Protein AF-T1T109-F1 (afdb_monomer_lite)

Foldseek 3Di:
DVVPPPPVVVVVVVVCCVPPVVVVVCVVVVLCVVQVDQQLVSCCVVPVVCSVVSVVVVVVVVVVLLVVLLVQLVVVVLVVQVVDPDRQLQDQPDPQHDPLEDHPVNCVVVVNPDNDPPHDYSNRSCCCRVVCNDDPDPVPNDDDDPSSVVSSVVSVVVVCVVPVVHPVVD

Secondary structure (DSSP, 8-state):
-GGGTGGGGHHHHHHHIIIIIHHHHHHHHHHHHHH-S-HHHHHHHH-GGGHHHHHHHHHHHHHHHHHHHHHHHHHHHHHHHTTSSS-TTT-S-STT--TTEE-HHHHHHTTTPPPPTT-EEHHHHIIIIIII---SBTTB-----HHHHHHHHHHHHHHHHHHHTGGGG-

Organism: NCBI:txid331098

Radius of gyration: 23.4 Å; chains: 1; bounding box: 59×34×52 Å

Sequence (170 aa):
CFTSGGGAFLIPYFIMLMLCGIPLLVLEFGLGQYVRAGPLEAFRKICPIFKGTGLATVMISFVLTTYYNVIIAWALFYLFASMQSELPWDSCGNWWNTPNCFSHDDYRSLNGTVKPNDTVSSTEEYFNRRVLQISDGIGNPGEMRWELFGLLIVSWVIVYLCLFKGLKTS

InterPro domains:
  IPR000175 Sodium:neurotransmitter symporter [PF00209] (1-170)
  IPR000175 Sodium:neurotransmitter symporter [PR00176] (8-27)
  IPR000175 Sodium:neurotransmitter symporter [PR00176] (52-78)
  IPR000175 Sodium:neurotransmitter symporter [PS00754] (78-98)
  IPR000175 Sodium:neurotransmitter symporter [PS50267] (1-170)
  IPR000175 Sodium:neurotransmitter symporter [PTHR11616] (1-170)
  IPR037272 Sodium:neurotransmitter symporter superfamily [SSF161070] (1-169)

Structure (mmCIF, N/CA/C/O backbone):
data_AF-T1T109-F1
#
_entry.id   AF-T1T109-F1
#
loop_
_atom_site.group_PDB
_atom_site.id
_atom_site.type_symbol
_atom_site.label_atom_id
_atom_site.label_alt_id
_atom_site.label_comp_id
_atom_site.label_asym_id
_atom_site.label_entity_id
_atom_site.label_seq_id
_atom_site.pdbx_PDB_ins_code
_atom_site.Cartn_x
_atom_site.Cartn_y
_atom_site.Cartn_z
_atom_site.occupancy
_atom_site.B_iso_or_equiv
_atom_site.auth_seq_id
_atom_site.auth_comp_id
_atom_site.auth_asym_id
_atom_site.auth_atom_id
_atom_site.pdbx_PDB_model_num
ATOM 1 N N . CYS A 1 1 ? 11.707 9.424 8.827 1.00 62.22 1 CYS A N 1
ATOM 2 C CA . CYS A 1 1 ? 12.993 9.088 9.482 1.00 62.22 1 CYS A CA 1
ATOM 3 C C . CYS A 1 1 ? 14.169 9.639 8.671 1.00 62.22 1 CYS A C 1
ATOM 5 O O . CYS A 1 1 ? 14.689 10.668 9.068 1.00 62.22 1 CYS A O 1
ATOM 7 N N . PHE A 1 2 ? 14.525 9.080 7.504 1.00 64.38 2 PHE A N 1
ATOM 8 C CA . PHE A 1 2 ? 15.687 9.540 6.711 1.00 64.38 2 PHE A CA 1
ATOM 9 C C . PHE A 1 2 ? 15.636 11.028 6.303 1.00 64.38 2 PHE A C 1
ATOM 11 O O . PHE A 1 2 ? 16.603 11.753 6.497 1.00 64.38 2 PHE A O 1
ATOM 18 N N . THR A 1 3 ? 14.481 11.520 5.855 1.00 76.69 3 THR A N 1
ATOM 19 C CA . THR A 1 3 ? 14.268 12.933 5.483 1.00 76.69 3 THR A CA 1
ATOM 20 C C . THR A 1 3 ? 14.103 13.891 6.667 1.00 76.69 3 THR A C 1
ATOM 22 O O . THR A 1 3 ? 14.192 15.099 6.490 1.00 76.69 3 THR A O 1
ATOM 25 N N . SER A 1 4 ? 13.877 13.380 7.881 1.00 78.19 4 SER A N 1
ATOM 26 C CA . SER A 1 4 ? 13.550 14.178 9.077 1.00 78.19 4 SER A CA 1
ATOM 27 C C . SER A 1 4 ? 14.687 14.191 10.107 1.00 78.19 4 SER A C 1
ATOM 29 O O . SER A 1 4 ? 14.432 14.285 11.304 1.00 78.19 4 SER A O 1
ATOM 31 N N . GLY A 1 5 ? 15.938 14.046 9.657 1.00 77.81 5 GLY A N 1
ATOM 32 C CA . GLY A 1 5 ? 17.118 14.012 10.533 1.00 77.81 5 GLY A CA 1
ATOM 33 C C . GLY A 1 5 ? 17.549 12.611 10.983 1.00 77.81 5 GLY A C 1
ATOM 34 O O . GLY A 1 5 ? 18.259 12.472 11.979 1.00 77.81 5 GLY A O 1
ATOM 35 N N . GLY A 1 6 ? 17.123 11.558 10.277 1.00 85.38 6 GLY A N 1
ATOM 36 C CA . GLY A 1 6 ? 17.537 10.179 10.539 1.00 85.38 6 GLY A CA 1
ATOM 37 C C . GLY A 1 6 ? 17.184 9.728 11.957 1.00 85.38 6 GLY A C 1
ATOM 38 O O . GLY A 1 6 ? 16.037 9.845 12.386 1.00 85.38 6 GLY A O 1
ATOM 39 N N . GLY A 1 7 ? 18.180 9.236 12.697 1.00 84.38 7 GLY A N 1
ATOM 40 C CA . GLY A 1 7 ? 18.004 8.740 14.066 1.00 84.38 7 GLY A CA 1
ATOM 41 C C . GLY A 1 7 ? 17.503 9.787 15.068 1.00 84.38 7 GLY A C 1
ATOM 42 O O . GLY A 1 7 ? 16.827 9.422 16.026 1.00 84.38 7 GLY A O 1
ATOM 43 N N . ALA A 1 8 ? 17.737 11.085 14.834 1.00 88.19 8 ALA A N 1
ATOM 44 C CA . ALA A 1 8 ? 17.252 12.145 15.724 1.00 88.19 8 ALA A CA 1
ATOM 45 C C . ALA A 1 8 ? 15.715 12.251 15.742 1.00 88.19 8 ALA A C 1
ATOM 47 O O . ALA A 1 8 ? 15.141 12.661 16.748 1.00 88.19 8 ALA A O 1
ATOM 48 N N . PHE A 1 9 ? 15.035 11.806 14.676 1.00 90.56 9 PHE A N 1
ATOM 49 C CA . PHE A 1 9 ? 13.570 11.735 14.612 1.00 90.56 9 PHE A CA 1
ATOM 50 C C . PHE A 1 9 ? 12.972 10.741 15.620 1.00 90.56 9 PHE A C 1
ATOM 52 O O . PHE A 1 9 ? 11.799 10.848 15.976 1.00 90.56 9 PHE A O 1
ATOM 59 N N . LEU A 1 10 ? 13.765 9.788 16.120 1.00 90.44 10 LEU A N 1
ATOM 60 C CA . LEU A 1 10 ? 13.290 8.814 17.101 1.00 90.44 10 LEU A CA 1
ATOM 61 C C . LEU A 1 10 ? 12.922 9.475 18.434 1.00 90.44 10 LEU A C 1
ATOM 63 O O . LEU A 1 10 ? 11.974 9.039 19.078 1.00 90.44 10 LEU A O 1
ATOM 67 N N . ILE A 1 11 ? 13.609 10.554 18.823 1.00 92.31 11 ILE A N 1
ATOM 68 C CA . ILE A 1 11 ? 13.348 11.265 20.083 1.00 92.31 11 ILE A CA 1
ATOM 69 C C . ILE A 1 11 ? 11.918 11.847 20.114 1.00 92.31 11 ILE A C 1
ATOM 71 O O . ILE A 1 11 ? 11.148 11.450 20.992 1.00 92.31 11 ILE A O 1
ATOM 75 N N . PRO A 1 12 ? 11.496 12.722 19.172 1.00 93.38 12 PRO A N 1
ATOM 76 C CA . PRO A 1 12 ? 10.121 13.221 19.153 1.00 93.38 12 PRO A CA 1
ATOM 77 C C . PRO A 1 12 ? 9.099 12.114 18.867 1.00 93.38 12 PRO A C 1
ATOM 79 O O . PRO A 1 12 ? 7.994 12.166 19.404 1.00 93.38 12 PRO A O 1
ATOM 82 N N . TYR A 1 13 ? 9.460 11.091 18.082 1.00 92.06 13 TYR A N 1
ATOM 83 C CA . TYR A 1 13 ? 8.592 9.938 17.835 1.00 92.06 13 TYR A CA 1
ATOM 84 C C . TYR A 1 13 ? 8.230 9.207 19.134 1.00 92.06 13 TYR A C 1
ATOM 86 O O . TYR A 1 13 ? 7.048 8.997 19.399 1.00 92.06 13 TYR A O 1
ATOM 94 N N . PHE A 1 14 ? 9.211 8.869 19.976 1.00 94.81 14 PHE A N 1
ATOM 95 C CA . PHE A 1 14 ? 8.947 8.186 21.245 1.00 94.81 14 PHE A CA 1
ATOM 96 C C . PHE A 1 14 ? 8.173 9.061 22.232 1.00 94.81 14 PHE A C 1
ATOM 98 O O . PHE A 1 14 ? 7.285 8.555 22.916 1.00 94.81 14 PHE A O 1
ATOM 105 N N . ILE A 1 15 ? 8.444 10.369 22.276 1.00 95.69 15 ILE A N 1
ATOM 106 C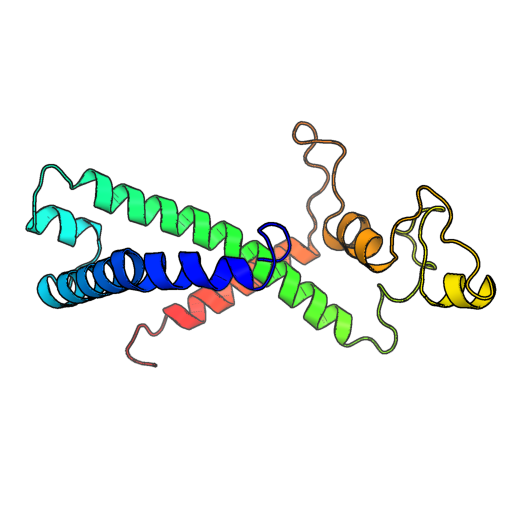 CA . ILE A 1 15 ? 7.684 11.303 23.122 1.00 95.69 15 ILE A CA 1
ATOM 107 C C . ILE A 1 15 ? 6.207 11.329 22.698 1.00 95.69 15 ILE A C 1
ATOM 109 O O . ILE A 1 15 ? 5.326 11.128 23.533 1.00 95.69 15 ILE A O 1
ATOM 113 N N . MET A 1 16 ? 5.922 11.503 21.403 1.00 95.69 16 MET A N 1
ATOM 114 C CA . MET A 1 16 ? 4.547 11.500 20.882 1.00 95.69 16 MET A CA 1
ATOM 115 C C . MET A 1 16 ? 3.869 10.134 21.028 1.00 95.69 16 MET A C 1
ATOM 117 O O . MET A 1 16 ? 2.669 10.062 21.298 1.00 95.69 16 MET A O 1
ATOM 121 N N . LEU A 1 17 ? 4.623 9.041 20.896 1.00 95.88 17 LEU A N 1
ATOM 122 C CA . LEU A 1 17 ? 4.112 7.691 21.113 1.00 95.88 17 LEU A CA 1
ATOM 123 C C . LEU A 1 17 ? 3.665 7.499 22.567 1.00 95.88 17 LEU A C 1
ATOM 125 O O . LEU A 1 17 ? 2.556 7.026 22.792 1.00 95.88 17 LEU A O 1
ATOM 129 N N . MET A 1 18 ? 4.481 7.901 23.545 1.00 96.50 18 MET A N 1
ATOM 130 C CA . MET A 1 18 ? 4.154 7.739 24.967 1.00 96.50 18 MET A CA 1
ATOM 131 C C . MET A 1 18 ? 3.034 8.680 25.427 1.00 96.50 18 MET A C 1
ATOM 133 O O . MET A 1 18 ? 2.189 8.270 26.218 1.00 96.50 18 MET A O 1
ATOM 137 N N . LEU A 1 19 ? 3.008 9.926 24.941 1.00 95.94 19 LEU A N 1
ATOM 138 C CA . LEU A 1 19 ? 2.042 10.939 25.388 1.00 95.94 19 LEU A CA 1
ATOM 139 C C . LEU A 1 19 ? 0.707 10.907 24.635 1.00 95.94 19 LEU A C 1
ATOM 141 O O . LEU A 1 19 ? -0.314 11.280 25.206 1.00 95.94 19 LEU A O 1
ATOM 145 N N . CYS A 1 20 ? 0.693 10.482 23.369 1.00 95.81 20 CYS A N 1
ATOM 146 C CA . CYS A 1 20 ? -0.516 10.488 22.540 1.00 95.81 20 CYS A CA 1
ATOM 147 C C . CYS A 1 20 ? -0.867 9.095 22.012 1.00 95.81 20 CYS A C 1
ATOM 149 O O . CYS A 1 20 ? -2.006 8.665 22.157 1.00 95.81 20 CYS A O 1
ATOM 151 N N . GLY A 1 21 ? 0.096 8.373 21.433 1.00 96.75 21 GLY A N 1
ATOM 152 C CA . GLY A 1 21 ? -0.162 7.078 20.793 1.00 96.75 21 GLY A CA 1
ATOM 153 C C . GLY A 1 21 ? -0.691 6.016 21.760 1.00 96.75 21 GLY A C 1
ATOM 154 O O . GLY A 1 21 ? -1.783 5.486 21.562 1.00 96.75 21 GLY A O 1
ATOM 155 N N . ILE A 1 22 ? 0.056 5.732 22.829 1.00 96.50 22 ILE A N 1
ATOM 156 C CA . ILE A 1 22 ? -0.304 4.713 23.824 1.00 96.50 22 ILE A CA 1
ATOM 157 C C . ILE A 1 22 ? -1.610 5.073 24.550 1.00 96.50 22 ILE A C 1
ATOM 159 O O . ILE A 1 22 ? -2.480 4.204 24.622 1.00 96.50 22 ILE A O 1
ATOM 163 N N . PRO A 1 23 ? -1.825 6.314 25.037 1.00 97.19 23 PRO A N 1
ATOM 164 C CA . PRO A 1 23 ? -3.094 6.674 25.668 1.00 97.19 23 PRO A CA 1
ATOM 165 C C . PRO A 1 23 ? -4.309 6.512 24.748 1.00 97.19 23 PRO A C 1
ATOM 167 O O . PRO A 1 23 ? -5.333 6.001 25.196 1.00 97.19 23 PRO A O 1
ATOM 170 N N . LEU A 1 24 ? -4.203 6.890 23.466 1.00 95.31 24 LEU A N 1
ATOM 171 C CA . LEU A 1 24 ? -5.293 6.718 22.497 1.00 95.31 24 LEU A CA 1
ATOM 172 C C . LEU A 1 24 ? -5.581 5.240 22.214 1.00 95.31 24 LEU A C 1
ATOM 174 O O . LEU A 1 24 ? -6.744 4.844 22.186 1.00 95.31 24 LEU A O 1
ATOM 178 N N . LEU A 1 25 ? -4.537 4.421 22.077 1.00 95.81 25 LEU A N 1
ATOM 179 C CA . LEU A 1 25 ? -4.666 2.977 21.887 1.00 95.81 25 LEU A CA 1
ATOM 180 C C . LEU A 1 25 ? -5.365 2.311 23.087 1.00 95.81 25 LEU A C 1
ATOM 182 O O . LEU A 1 25 ? -6.286 1.514 22.920 1.00 95.81 25 LEU A O 1
ATOM 186 N N . VAL A 1 26 ? -4.951 2.658 24.310 1.00 96.38 26 VAL A N 1
ATOM 187 C CA . VAL A 1 26 ? -5.561 2.135 25.544 1.00 96.38 26 VAL A CA 1
ATOM 188 C C . VAL A 1 26 ? -7.012 2.598 25.673 1.00 96.38 26 VAL A C 1
ATOM 190 O O . VAL A 1 26 ? -7.867 1.800 26.057 1.00 96.38 26 VAL A O 1
ATOM 193 N N . LEU A 1 27 ? -7.311 3.853 25.321 1.00 93.75 27 LEU A N 1
ATOM 194 C CA . LEU A 1 27 ? -8.678 4.373 25.296 1.00 93.75 27 LEU A CA 1
ATOM 195 C C . LEU A 1 27 ? -9.555 3.577 24.321 1.00 93.75 27 LEU A C 1
ATOM 197 O O . LEU A 1 27 ? -10.648 3.156 24.693 1.00 93.75 27 LEU A O 1
ATOM 201 N N . GLU A 1 28 ? -9.084 3.347 23.096 1.00 92.00 28 GLU A N 1
ATOM 202 C CA . GLU A 1 28 ? -9.825 2.607 22.073 1.00 92.00 28 GLU A CA 1
ATOM 203 C C . GLU A 1 28 ? -10.098 1.163 22.505 1.00 92.00 28 GLU A C 1
ATOM 205 O O . GLU A 1 28 ? -11.245 0.709 22.462 1.00 92.00 28 GLU A O 1
ATOM 210 N N . PHE A 1 29 ? -9.080 0.457 23.006 1.00 92.75 29 PHE A N 1
ATOM 211 C CA . PHE A 1 29 ? -9.258 -0.906 23.506 1.00 92.75 29 PHE A CA 1
ATOM 212 C C . PHE A 1 29 ? -10.174 -0.968 24.730 1.00 92.75 29 PHE A C 1
ATOM 214 O O . PHE A 1 29 ? -11.053 -1.831 24.789 1.00 92.75 29 PHE A O 1
ATOM 221 N N . GLY A 1 30 ? -10.028 -0.039 25.678 1.00 93.88 30 GLY A N 1
ATOM 222 C CA . GLY A 1 30 ? -10.891 0.048 26.856 1.00 93.88 30 GLY A CA 1
ATOM 223 C C . GLY A 1 30 ? -12.356 0.292 26.485 1.00 93.88 30 GLY A C 1
ATOM 224 O O . GLY A 1 30 ? -13.246 -0.411 26.968 1.00 93.88 30 GLY A O 1
ATOM 225 N N . LEU A 1 31 ? -12.617 1.229 25.567 1.00 91.44 31 LEU A N 1
ATOM 226 C CA . LEU A 1 31 ? -13.960 1.494 25.044 1.00 91.44 31 LEU A CA 1
ATOM 227 C C . LEU A 1 31 ? -14.527 0.284 24.292 1.00 91.44 31 LEU A C 1
ATOM 229 O O . LEU A 1 31 ? -15.686 -0.080 24.506 1.00 91.44 31 LEU A O 1
ATOM 233 N N . GLY A 1 32 ? -13.717 -0.375 23.461 1.00 91.06 32 GLY A N 1
ATOM 234 C CA . GLY A 1 32 ? -14.109 -1.587 22.741 1.00 91.06 32 GLY A CA 1
ATOM 235 C C . GLY A 1 32 ? -14.536 -2.714 23.684 1.00 91.06 32 GLY A C 1
ATOM 236 O O . GLY A 1 32 ? -15.592 -3.324 23.489 1.00 91.06 32 GLY A O 1
ATOM 237 N N . GLN A 1 33 ? -13.774 -2.948 24.756 1.00 92.75 33 GLN A N 1
ATOM 238 C CA . GLN A 1 33 ? -14.092 -3.960 25.768 1.00 92.75 33 GLN A CA 1
ATOM 239 C C . GLN A 1 33 ? -15.307 -3.606 26.634 1.00 92.75 33 GLN A C 1
ATOM 241 O O . GLN A 1 33 ? -16.047 -4.513 27.031 1.00 92.75 33 GLN A O 1
ATOM 246 N N . TYR A 1 34 ? -15.526 -2.318 26.920 1.00 92.00 34 TYR A N 1
ATOM 247 C CA . TYR A 1 34 ? -16.666 -1.845 27.707 1.00 92.00 34 TYR A CA 1
ATOM 248 C C . TYR A 1 34 ? -17.984 -1.931 26.927 1.00 92.00 34 TYR A C 1
ATOM 250 O O . TYR A 1 34 ? -18.967 -2.486 27.416 1.00 92.00 34 TYR A O 1
ATOM 258 N N . VAL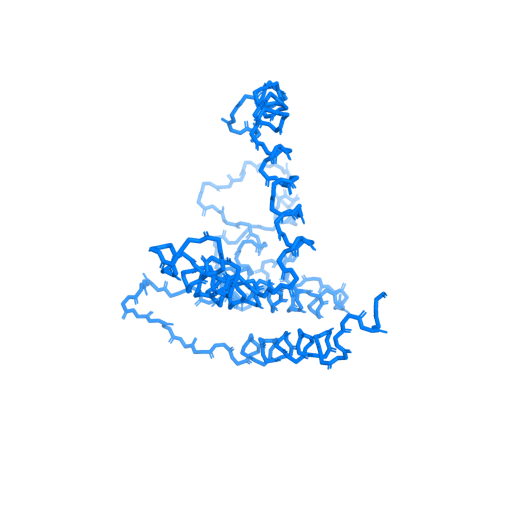 A 1 35 ? -18.013 -1.423 25.691 1.00 91.25 35 VAL A N 1
ATOM 259 C CA . VAL A 1 35 ? -19.235 -1.368 24.870 1.00 91.25 35 VAL A CA 1
ATOM 260 C C . VAL A 1 35 ? -19.554 -2.728 24.233 1.00 91.25 35 VAL A C 1
ATOM 262 O O . VAL A 1 35 ? -20.733 -3.065 24.066 1.00 91.25 35 VAL A O 1
ATOM 265 N N . ARG A 1 36 ? -18.521 -3.510 23.874 1.00 90.38 36 ARG A N 1
ATOM 266 C CA . ARG A 1 36 ? -18.624 -4.810 23.177 1.00 90.38 36 ARG A CA 1
ATOM 267 C C . ARG A 1 36 ? -19.494 -4.753 21.921 1.00 90.38 36 ARG A C 1
ATOM 269 O O . ARG A 1 36 ? -20.266 -5.666 21.636 1.00 90.38 36 ARG A O 1
ATOM 276 N N . ALA A 1 37 ? -19.408 -3.648 21.191 1.00 88.38 37 ALA A N 1
ATOM 277 C CA . ALA A 1 37 ? -20.159 -3.424 19.967 1.00 88.38 37 ALA A CA 1
ATOM 278 C C . ALA A 1 37 ? -19.265 -2.764 18.916 1.00 88.38 37 ALA A C 1
ATOM 280 O O . ALA A 1 37 ? -18.231 -2.187 19.246 1.00 88.38 37 ALA A O 1
ATOM 281 N N . GLY A 1 38 ? -19.683 -2.838 17.652 1.00 87.62 38 GLY A N 1
ATOM 282 C CA . GLY A 1 38 ? -19.005 -2.133 16.567 1.00 87.62 38 GLY A CA 1
ATOM 283 C C . GLY A 1 38 ? -19.051 -0.606 16.739 1.00 87.62 38 GLY A C 1
ATOM 284 O O . GLY A 1 38 ? -19.864 -0.093 17.515 1.00 87.62 38 GLY A O 1
ATOM 285 N N . PRO A 1 39 ? -18.230 0.139 15.982 1.00 87.00 39 PRO A N 1
ATOM 286 C CA . PRO A 1 39 ? -18.026 1.576 16.177 1.00 87.00 39 PRO A CA 1
ATOM 287 C C . PRO A 1 39 ? -19.319 2.399 16.086 1.00 87.00 39 PRO A C 1
ATOM 289 O O . PRO A 1 39 ? -19.523 3.315 16.879 1.00 87.00 39 PRO A O 1
ATOM 292 N N . LEU A 1 40 ? -20.244 2.046 15.184 1.00 89.56 40 LEU A N 1
ATOM 293 C CA . LEU A 1 40 ? -21.529 2.742 15.056 1.00 89.56 40 LEU A CA 1
ATOM 294 C C . LEU A 1 40 ? -22.381 2.653 16.332 1.00 89.56 40 LEU A C 1
ATOM 296 O O . LEU A 1 40 ? -22.892 3.665 16.814 1.00 89.56 40 LEU A O 1
ATOM 300 N N . GLU A 1 41 ? -22.518 1.453 16.896 1.00 89.25 41 GLU A N 1
ATOM 301 C CA . GLU A 1 41 ? -23.274 1.253 18.135 1.00 89.25 41 GLU A CA 1
ATOM 302 C C . GLU A 1 41 ? -22.505 1.754 19.361 1.00 89.25 41 GLU A C 1
ATOM 304 O O . GLU A 1 41 ? -23.128 2.215 20.317 1.00 89.25 41 GLU A O 1
ATOM 309 N N . ALA A 1 42 ? -21.169 1.734 19.331 1.00 90.19 42 ALA A N 1
ATOM 310 C CA . ALA A 1 42 ? -20.341 2.284 20.397 1.00 90.19 42 ALA A CA 1
ATOM 311 C C . ALA A 1 42 ? -20.565 3.784 20.583 1.00 90.19 42 ALA A C 1
ATOM 313 O O . ALA A 1 42 ? -20.943 4.216 21.674 1.00 90.19 42 ALA A O 1
ATOM 314 N N . PHE A 1 43 ? -20.447 4.571 19.510 1.00 89.50 43 PHE A N 1
ATOM 315 C CA . PHE A 1 43 ? -20.705 6.009 19.590 1.00 89.50 43 PHE A CA 1
ATOM 316 C C . PHE A 1 43 ? -22.170 6.318 19.905 1.00 89.50 43 PHE A C 1
ATOM 318 O O . PHE A 1 43 ? -22.436 7.247 20.663 1.00 89.50 43 PHE A O 1
ATOM 325 N N . ARG A 1 44 ? -23.123 5.503 19.427 1.00 88.06 44 ARG A N 1
ATOM 326 C CA . ARG A 1 44 ? -24.544 5.665 19.777 1.00 88.06 44 ARG A CA 1
ATOM 327 C C . ARG A 1 44 ? -24.812 5.482 21.276 1.00 88.06 44 ARG A C 1
ATOM 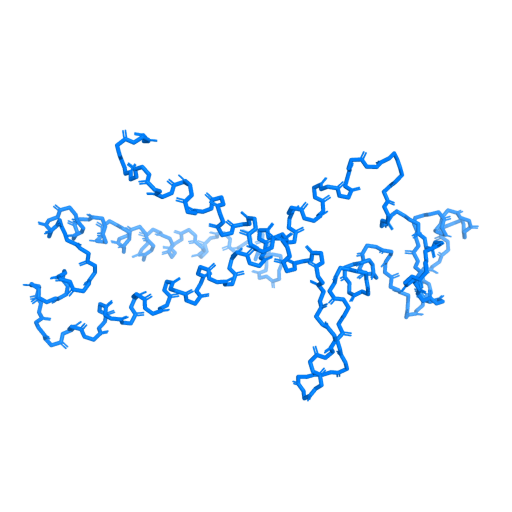329 O O . ARG A 1 44 ? -25.630 6.218 21.818 1.00 88.06 44 ARG A O 1
ATOM 336 N N . LYS A 1 45 ? -24.145 4.522 21.931 1.00 88.25 45 LYS A N 1
ATOM 337 C CA . LYS A 1 45 ? -24.295 4.241 23.372 1.00 88.25 45 LYS A CA 1
ATOM 338 C C . LYS A 1 45 ? -23.577 5.256 24.266 1.00 88.25 45 LYS A C 1
ATOM 340 O O . LYS A 1 45 ? -24.070 5.527 25.353 1.00 88.25 45 LYS A O 1
ATOM 345 N N . ILE A 1 46 ? -22.438 5.798 23.828 1.00 88.50 46 ILE A N 1
ATOM 346 C CA . ILE A 1 46 ? -21.662 6.782 24.603 1.00 88.50 46 ILE A CA 1
ATOM 347 C C . ILE A 1 46 ? -22.304 8.168 24.510 1.00 88.50 46 ILE A C 1
ATOM 349 O O . ILE A 1 46 ? -22.607 8.783 25.529 1.00 88.50 46 ILE A O 1
ATOM 353 N N . CYS A 1 47 ? -22.509 8.676 23.291 1.00 87.00 47 CYS A N 1
ATOM 354 C CA . CYS A 1 47 ? -23.158 9.963 23.081 1.00 87.00 47 CYS A CA 1
ATOM 355 C C . CYS A 1 47 ? -23.801 10.026 21.685 1.00 87.00 47 CYS A C 1
ATOM 357 O O . CYS A 1 47 ? -23.088 10.065 20.677 1.00 87.00 47 CYS A O 1
ATOM 359 N N . PRO A 1 48 ? -25.141 10.098 21.589 1.00 86.81 48 PRO A N 1
ATOM 360 C CA . PRO A 1 48 ? -25.852 9.989 20.316 1.00 86.81 48 PRO A CA 1
ATOM 361 C C . PRO A 1 48 ? -25.516 11.105 19.314 1.00 86.81 48 PRO A C 1
ATOM 363 O O . PRO A 1 48 ? -25.680 10.895 18.112 1.00 86.81 48 PRO A O 1
ATOM 366 N N . ILE A 1 49 ? -24.993 12.252 19.770 1.00 91.44 49 ILE A N 1
ATOM 367 C CA . ILE A 1 49 ? -24.528 13.336 18.890 1.00 91.44 49 ILE A CA 1
ATOM 368 C C . ILE A 1 49 ? -23.348 12.903 18.003 1.00 91.44 49 ILE A C 1
ATOM 370 O O . ILE A 1 49 ? -23.242 13.338 16.860 1.00 91.44 49 ILE A O 1
ATOM 374 N N . PHE A 1 50 ? -22.505 11.979 18.479 1.00 88.81 50 PHE A N 1
ATOM 375 C CA . PHE A 1 50 ? -21.329 11.482 17.758 1.00 88.81 50 PHE A CA 1
ATOM 376 C C . PHE A 1 50 ? -21.615 10.239 16.908 1.00 88.81 50 PHE A C 1
ATOM 378 O O . PHE A 1 50 ? -20.691 9.575 16.438 1.00 88.81 50 PHE A O 1
ATOM 385 N N . LYS A 1 51 ? -22.890 9.924 16.634 1.00 87.25 51 LYS A N 1
ATOM 386 C CA . LYS A 1 51 ? -23.265 8.797 15.762 1.00 87.25 51 LYS A CA 1
ATOM 387 C C . LYS A 1 51 ? -22.613 8.886 14.371 1.00 87.25 51 LYS A C 1
ATOM 389 O O . LYS A 1 51 ? -22.266 7.855 13.796 1.00 87.25 51 LYS A O 1
ATOM 394 N N . GLY A 1 52 ? -22.410 10.103 13.855 1.00 92.50 52 GLY A N 1
ATOM 395 C CA . GLY A 1 52 ? -21.732 10.344 12.575 1.00 92.50 52 GLY A CA 1
ATOM 396 C C . GLY A 1 52 ? -20.287 9.836 12.542 1.00 92.50 52 GLY A C 1
ATOM 397 O O . GLY A 1 52 ? -19.864 9.286 11.529 1.00 92.50 52 GLY A O 1
ATOM 398 N N . THR A 1 53 ? -19.562 9.919 13.662 1.00 92.00 53 THR A N 1
ATOM 399 C CA . THR A 1 53 ? -18.179 9.429 13.776 1.00 92.00 53 THR A CA 1
ATOM 400 C C . THR A 1 53 ? -18.107 7.922 13.549 1.00 92.00 53 THR A C 1
ATOM 402 O O . THR A 1 53 ? -17.266 7.451 12.789 1.00 92.00 53 THR A O 1
ATOM 405 N N . GLY A 1 54 ? -19.042 7.156 14.119 1.00 91.44 54 GLY A N 1
ATOM 406 C CA . GLY A 1 54 ? -19.111 5.711 13.899 1.00 91.44 54 GLY A CA 1
ATOM 407 C C . GLY A 1 54 ? -19.340 5.344 12.429 1.00 91.44 54 GLY A C 1
ATOM 408 O O . GLY A 1 54 ? -18.667 4.461 11.905 1.00 91.44 54 GLY A O 1
ATOM 409 N N . LEU A 1 55 ? -20.219 6.063 11.724 1.00 93.19 55 LEU A N 1
ATOM 410 C CA . LEU A 1 55 ? -20.414 5.858 10.284 1.00 93.19 55 LEU A CA 1
ATOM 411 C C . LEU A 1 55 ? -19.161 6.231 9.475 1.00 93.19 55 LEU A C 1
ATOM 413 O O . LEU A 1 55 ? -18.772 5.485 8.577 1.00 93.19 55 LEU A O 1
ATOM 417 N N . ALA A 1 56 ? -18.509 7.345 9.815 1.00 94.56 56 ALA A N 1
ATOM 418 C CA . ALA A 1 56 ? -17.280 7.781 9.159 1.00 94.56 56 ALA A CA 1
ATOM 419 C C . ALA A 1 56 ? -16.165 6.731 9.284 1.00 94.56 56 ALA A C 1
ATOM 421 O O . ALA A 1 56 ? -15.504 6.439 8.291 1.00 94.56 56 ALA A O 1
ATOM 422 N N . THR A 1 57 ? -16.002 6.099 10.455 1.00 92.44 57 THR A N 1
ATOM 423 C CA . THR A 1 57 ? -15.001 5.029 10.625 1.00 92.44 57 THR A CA 1
ATOM 424 C C . THR A 1 57 ? -15.252 3.841 9.698 1.00 92.44 57 THR A C 1
ATOM 426 O O . THR A 1 57 ? -14.314 3.372 9.067 1.00 92.44 57 THR A O 1
ATOM 429 N N . VAL A 1 58 ? -16.508 3.409 9.524 1.00 92.81 58 VAL A N 1
ATOM 430 C CA . VAL A 1 58 ? -16.854 2.301 8.613 1.00 92.81 58 VAL A CA 1
ATOM 431 C C . VAL A 1 58 ? -16.553 2.666 7.157 1.00 92.81 58 VAL A C 1
ATOM 433 O O . VAL A 1 58 ? -15.993 1.854 6.421 1.00 92.81 58 VAL A O 1
ATOM 436 N N . MET A 1 59 ? -16.875 3.895 6.748 1.00 95.44 59 MET A N 1
ATOM 437 C CA . MET A 1 59 ? -16.576 4.384 5.398 1.00 95.44 59 MET A CA 1
ATOM 438 C C . MET A 1 59 ? -15.067 4.467 5.140 1.00 95.44 59 MET A C 1
ATOM 440 O O . MET A 1 59 ? -14.595 4.019 4.096 1.00 95.44 59 MET A O 1
ATOM 444 N N . ILE A 1 60 ? -14.295 4.978 6.104 1.00 95.94 60 ILE A N 1
ATOM 445 C CA . ILE A 1 60 ? -12.829 5.029 6.017 1.00 95.94 60 ILE A CA 1
ATOM 446 C C . ILE A 1 60 ? -12.252 3.613 5.941 1.00 95.94 60 ILE A C 1
ATOM 448 O O . ILE A 1 60 ? -11.398 3.357 5.093 1.00 95.94 60 ILE A O 1
ATOM 452 N N . SER A 1 61 ? -12.740 2.676 6.761 1.00 93.62 61 SER A N 1
ATOM 453 C CA . SER A 1 61 ? -12.321 1.274 6.695 1.00 93.62 61 SER A CA 1
ATOM 454 C C . SER A 1 61 ? -12.561 0.679 5.310 1.00 93.62 61 SER A C 1
ATOM 456 O O . SER A 1 61 ? -11.661 0.045 4.777 1.00 93.62 61 SER A O 1
ATOM 458 N N . PHE A 1 62 ? -13.711 0.935 4.680 1.00 92.56 62 PHE A N 1
ATOM 459 C CA . PHE A 1 62 ? -13.996 0.442 3.328 1.00 92.56 62 PHE A CA 1
ATOM 460 C C . PHE A 1 62 ? -13.008 0.972 2.272 1.00 92.56 62 PHE A C 1
ATOM 462 O O . PHE A 1 62 ? -12.483 0.199 1.461 1.00 92.56 62 PHE A O 1
ATOM 469 N N . VAL A 1 63 ? -12.707 2.275 2.302 1.00 95.62 63 VAL A N 1
ATOM 470 C CA . VAL A 1 63 ? -11.740 2.896 1.379 1.00 95.62 63 VAL A CA 1
ATOM 471 C C . VAL A 1 63 ? -10.336 2.331 1.600 1.00 95.62 63 VAL A C 1
ATOM 473 O O . VAL A 1 63 ? -9.678 1.926 0.640 1.00 95.62 63 VAL A O 1
ATOM 476 N N . LEU A 1 64 ? -9.893 2.233 2.858 1.00 95.25 64 LEU A N 1
ATOM 477 C CA . LEU A 1 64 ? -8.584 1.674 3.200 1.00 95.25 64 LEU A CA 1
ATOM 478 C C . LEU A 1 64 ? -8.479 0.201 2.803 1.00 95.25 64 LEU A C 1
ATOM 480 O O . LEU A 1 64 ? -7.485 -0.188 2.199 1.00 95.25 64 LEU A O 1
ATOM 484 N N . THR A 1 65 ? -9.497 -0.617 3.078 1.00 93.62 65 THR A N 1
ATOM 485 C CA . THR A 1 65 ? -9.507 -2.032 2.681 1.00 93.62 65 THR A CA 1
ATOM 486 C C . THR A 1 65 ? -9.381 -2.183 1.169 1.00 93.62 65 THR A C 1
ATOM 488 O O . THR A 1 65 ? -8.629 -3.036 0.706 1.00 93.62 65 THR A O 1
ATOM 491 N N . THR A 1 66 ? -10.058 -1.344 0.386 1.00 92.00 66 THR A N 1
ATOM 492 C CA . THR A 1 66 ? -9.940 -1.378 -1.079 1.00 92.00 66 THR A CA 1
ATOM 493 C C . THR A 1 66 ? -8.524 -1.013 -1.530 1.00 92.00 66 THR A C 1
ATOM 495 O O . THR A 1 66 ? -7.928 -1.743 -2.319 1.00 92.00 66 THR A O 1
ATOM 498 N N . TYR A 1 67 ? -7.948 0.058 -0.978 1.00 94.69 67 TYR A N 1
ATOM 499 C CA . TYR A 1 67 ? -6.581 0.489 -1.282 1.00 94.69 67 TYR A CA 1
ATOM 500 C C . TYR A 1 67 ? -5.528 -0.571 -0.918 1.00 94.69 67 TYR A C 1
ATOM 502 O O . TYR A 1 67 ? -4.678 -0.918 -1.737 1.00 94.69 67 TYR A O 1
ATOM 510 N N . TYR A 1 68 ? -5.602 -1.147 0.284 1.00 94.75 68 TYR A N 1
ATOM 511 C CA . TYR A 1 68 ? -4.642 -2.162 0.723 1.00 94.75 68 TYR A CA 1
ATOM 512 C C . TYR A 1 68 ? -4.766 -3.474 -0.062 1.00 94.75 68 TYR A C 1
ATOM 514 O O . TYR A 1 68 ? -3.749 -4.116 -0.316 1.00 94.75 68 TYR A O 1
ATOM 522 N N . ASN A 1 69 ? -5.965 -3.857 -0.516 1.00 94.50 69 ASN A N 1
ATOM 523 C CA . ASN A 1 69 ? -6.127 -5.025 -1.391 1.00 94.50 69 ASN A CA 1
ATOM 524 C C . ASN A 1 69 ? -5.401 -4.866 -2.736 1.00 94.50 69 ASN A C 1
ATOM 526 O O . ASN A 1 69 ? -4.883 -5.852 -3.262 1.00 94.50 69 ASN A O 1
ATOM 530 N N . VAL A 1 70 ? -5.305 -3.643 -3.270 1.00 94.56 70 VAL A N 1
ATOM 531 C CA . VAL A 1 70 ? -4.510 -3.359 -4.479 1.00 94.56 70 VAL A CA 1
ATOM 532 C C . VAL A 1 70 ? -3.022 -3.608 -4.221 1.00 94.56 70 VAL A C 1
ATOM 534 O O . VAL A 1 70 ? -2.364 -4.263 -5.026 1.00 94.56 70 VAL A O 1
ATOM 537 N N . ILE A 1 71 ? -2.501 -3.179 -3.068 1.00 95.12 71 ILE A N 1
ATOM 538 C CA . ILE A 1 71 ? -1.102 -3.434 -2.685 1.00 95.12 71 ILE A CA 1
ATOM 539 C C . ILE A 1 71 ? -0.840 -4.939 -2.536 1.00 95.12 71 ILE A C 1
ATOM 541 O O . ILE A 1 71 ? 0.183 -5.434 -3.007 1.00 95.12 71 ILE A O 1
ATOM 545 N N . ILE A 1 72 ? -1.766 -5.688 -1.926 1.00 94.94 72 ILE A N 1
ATOM 546 C CA . ILE A 1 72 ? -1.655 -7.152 -1.824 1.00 94.94 72 ILE A CA 1
ATOM 547 C C . ILE A 1 72 ? -1.636 -7.785 -3.220 1.00 94.94 72 ILE A C 1
ATOM 549 O O . ILE A 1 72 ? -0.828 -8.676 -3.468 1.00 94.94 72 ILE A O 1
ATOM 553 N N . ALA A 1 73 ? -2.460 -7.303 -4.156 1.00 95.50 73 ALA A N 1
ATOM 554 C CA . ALA A 1 73 ? -2.450 -7.792 -5.534 1.00 95.50 73 ALA A CA 1
ATOM 555 C C . ALA A 1 73 ? -1.094 -7.548 -6.223 1.00 95.50 73 ALA A C 1
ATOM 557 O O . ALA A 1 73 ? -0.588 -8.444 -6.898 1.00 95.50 73 ALA A O 1
ATOM 558 N N . TRP A 1 74 ? -0.465 -6.385 -6.008 1.00 95.12 74 TRP A N 1
ATOM 559 C CA . TRP A 1 74 ? 0.903 -6.131 -6.476 1.00 95.12 74 TRP A CA 1
ATOM 560 C C . TRP A 1 74 ? 1.897 -7.107 -5.849 1.00 95.12 74 TRP A C 1
ATOM 562 O O . TRP A 1 74 ? 2.679 -7.723 -6.566 1.00 95.12 74 TRP A O 1
ATOM 572 N N . ALA A 1 75 ? 1.838 -7.316 -4.533 1.00 95.50 75 ALA A N 1
ATOM 573 C CA . ALA A 1 75 ? 2.721 -8.256 -3.848 1.00 95.50 75 ALA A CA 1
ATOM 574 C C . ALA A 1 75 ? 2.567 -9.693 -4.379 1.00 95.50 75 ALA A C 1
ATOM 576 O O . ALA A 1 75 ? 3.570 -10.354 -4.638 1.00 95.50 75 ALA A O 1
ATOM 577 N N . LEU A 1 76 ? 1.335 -10.160 -4.611 1.00 94.75 76 LEU A N 1
ATOM 578 C CA . LEU A 1 76 ? 1.067 -11.465 -5.226 1.00 94.75 76 LEU A CA 1
ATOM 579 C C . LEU A 1 76 ? 1.606 -11.541 -6.659 1.00 94.75 76 LEU A C 1
ATOM 581 O O . LEU A 1 76 ? 2.180 -12.558 -7.041 1.00 94.75 76 LEU A O 1
ATOM 585 N N . PHE A 1 77 ? 1.475 -10.469 -7.444 1.00 94.88 77 PHE A N 1
ATOM 586 C CA . PHE A 1 77 ? 2.027 -10.410 -8.799 1.00 94.88 77 PHE A CA 1
ATOM 587 C C . PHE A 1 77 ? 3.550 -10.590 -8.786 1.00 94.88 77 PHE A C 1
ATOM 589 O O . PHE A 1 77 ? 4.085 -11.421 -9.520 1.00 94.88 77 PHE A O 1
ATOM 596 N N . TYR A 1 78 ? 4.245 -9.859 -7.911 1.00 94.56 78 TYR A N 1
ATOM 597 C CA . TYR A 1 78 ? 5.691 -9.996 -7.728 1.00 94.56 78 TYR A CA 1
ATOM 598 C C . TYR A 1 78 ? 6.082 -11.367 -7.169 1.00 94.56 78 TYR A C 1
ATOM 600 O O . TYR A 1 78 ? 7.092 -11.919 -7.600 1.00 94.56 78 TYR A O 1
ATOM 608 N N . LEU A 1 79 ? 5.279 -11.948 -6.272 1.00 94.56 79 LEU A N 1
ATOM 609 C CA . LEU A 1 79 ? 5.505 -13.292 -5.742 1.00 94.56 79 LEU A CA 1
ATOM 610 C C . LEU A 1 79 ? 5.520 -14.328 -6.872 1.00 94.56 79 LEU A C 1
ATOM 612 O O . LEU A 1 79 ? 6.487 -15.073 -6.998 1.00 94.56 79 LEU A O 1
ATOM 616 N N . PHE A 1 80 ? 4.503 -14.342 -7.737 1.00 93.31 80 PHE A N 1
ATOM 617 C CA . PHE A 1 80 ? 4.470 -15.273 -8.870 1.00 93.31 80 PHE A CA 1
ATOM 618 C C . PHE A 1 80 ? 5.571 -14.987 -9.896 1.00 93.31 80 PHE A C 1
ATOM 620 O O . PHE A 1 80 ? 6.177 -15.919 -10.423 1.00 93.31 80 PHE A O 1
ATOM 627 N N . ALA A 1 81 ? 5.882 -13.714 -10.153 1.00 92.75 81 ALA A N 1
ATOM 628 C CA . ALA A 1 81 ? 6.978 -13.337 -11.043 1.00 92.75 81 ALA A CA 1
ATOM 629 C C . ALA A 1 81 ? 8.358 -13.761 -10.502 1.00 92.75 81 ALA A C 1
ATOM 631 O O . ALA A 1 81 ? 9.240 -14.095 -11.286 1.00 92.75 81 ALA A O 1
ATOM 632 N N . SER A 1 82 ? 8.531 -13.818 -9.177 1.00 95.75 82 SER A N 1
ATOM 633 C CA . SER A 1 82 ? 9.784 -14.238 -8.533 1.00 95.75 82 SER A CA 1
ATOM 634 C C . SER A 1 82 ? 10.068 -15.743 -8.604 1.00 95.75 82 SER A C 1
ATOM 636 O O . SER A 1 82 ? 11.175 -16.165 -8.292 1.00 95.75 82 SER A O 1
ATOM 638 N N . MET A 1 83 ? 9.096 -16.562 -9.025 1.00 93.81 83 MET A N 1
ATOM 639 C CA . MET A 1 83 ? 9.287 -18.010 -9.198 1.00 93.81 83 MET A CA 1
ATOM 640 C C . MET A 1 83 ? 10.014 -18.375 -10.505 1.00 93.81 83 MET A C 1
ATOM 642 O O . MET A 1 83 ? 10.276 -19.551 -10.755 1.00 93.81 83 MET A O 1
ATOM 646 N N . GLN A 1 84 ? 10.304 -17.390 -11.356 1.00 90.88 84 GLN A N 1
ATOM 647 C CA . GLN A 1 84 ? 11.048 -17.571 -12.602 1.00 90.88 84 GLN A CA 1
ATOM 648 C C . GLN A 1 84 ? 12.555 -17.660 -12.316 1.00 90.88 84 GLN A C 1
ATOM 650 O O . GLN A 1 84 ? 13.042 -17.080 -11.349 1.00 90.88 84 GLN A O 1
ATOM 655 N N . SER A 1 85 ? 13.297 -18.402 -13.148 1.00 89.12 85 SER A N 1
ATOM 656 C CA . SER A 1 85 ? 14.747 -18.591 -12.97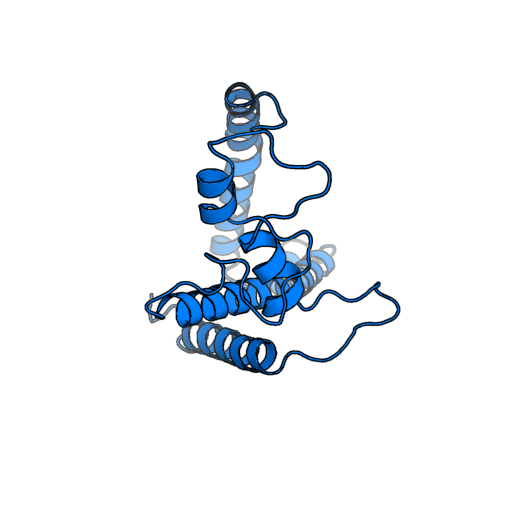9 1.00 89.12 85 SER A CA 1
ATOM 657 C C . SER A 1 85 ? 15.542 -17.301 -13.174 1.00 89.12 85 SER A C 1
ATOM 659 O O . SER A 1 85 ? 16.517 -17.070 -12.467 1.00 89.12 85 SER A O 1
ATOM 661 N N . GLU A 1 86 ? 15.113 -16.469 -14.120 1.00 89.56 86 GLU A N 1
ATOM 662 C CA . GLU A 1 86 ? 15.623 -15.116 -14.326 1.00 89.56 86 GLU A CA 1
ATOM 663 C C . GLU A 1 86 ? 14.526 -14.126 -13.941 1.00 89.56 86 GLU A C 1
ATOM 665 O O . GLU A 1 86 ? 13.367 -14.280 -14.339 1.00 89.56 86 GLU A O 1
ATOM 670 N N . LEU A 1 87 ? 14.873 -13.124 -13.130 1.00 92.12 87 LEU A N 1
ATOM 671 C CA . LEU A 1 87 ? 13.898 -12.159 -12.643 1.00 92.12 87 LEU A CA 1
ATOM 672 C C . LEU A 1 87 ? 13.603 -11.139 -13.753 1.00 92.12 87 LEU A C 1
ATOM 674 O O . LEU A 1 87 ? 14.530 -10.551 -14.311 1.00 92.12 87 LEU A O 1
ATOM 678 N N . PRO A 1 88 ? 12.327 -10.835 -14.043 1.00 90.56 88 PRO A N 1
ATOM 679 C CA . PRO A 1 88 ? 11.979 -9.992 -15.187 1.00 90.56 88 PRO A CA 1
ATOM 680 C C . PRO A 1 88 ? 12.364 -8.512 -15.013 1.00 90.56 88 PRO A C 1
ATOM 682 O O . PRO A 1 88 ? 12.332 -7.756 -15.978 1.00 90.56 88 PRO A O 1
ATOM 685 N N . TRP A 1 89 ? 12.727 -8.084 -13.801 1.00 92.12 89 TRP A N 1
ATOM 686 C CA . TRP A 1 89 ? 13.240 -6.738 -13.509 1.00 92.12 89 TRP A CA 1
ATOM 687 C C . TRP A 1 89 ? 14.769 -6.667 -13.392 1.00 92.12 89 TRP A C 1
ATOM 689 O O . TRP A 1 89 ? 15.304 -5.601 -13.088 1.00 92.12 89 TRP A O 1
ATOM 699 N N . ASP A 1 90 ? 15.478 -7.776 -13.609 1.00 90.19 90 ASP A N 1
ATOM 700 C CA . ASP A 1 90 ? 16.941 -7.809 -13.525 1.00 90.19 90 ASP A CA 1
ATOM 701 C C . ASP A 1 90 ? 17.596 -7.180 -14.765 1.00 90.19 90 ASP A C 1
ATOM 703 O O . ASP A 1 90 ? 18.566 -6.433 -14.654 1.00 90.19 90 ASP A O 1
ATOM 707 N N . SER A 1 91 ? 17.002 -7.396 -15.945 1.00 88.75 91 SER A N 1
ATOM 708 C CA . SER A 1 91 ? 17.566 -6.982 -17.231 1.00 88.75 91 SER A CA 1
ATOM 709 C C . SER A 1 91 ? 16.710 -5.963 -17.996 1.00 88.75 91 SER A C 1
ATOM 711 O O . SER A 1 91 ? 15.479 -5.895 -17.885 1.00 88.75 91 SER A O 1
ATOM 713 N N . CYS A 1 92 ? 17.381 -5.170 -18.838 1.00 87.94 92 CYS A N 1
ATOM 714 C CA . CYS A 1 92 ? 16.746 -4.188 -19.718 1.00 87.94 92 CYS A CA 1
ATOM 715 C C . CYS A 1 92 ? 16.284 -4.762 -21.079 1.00 87.94 92 CYS A C 1
ATOM 717 O O . CYS A 1 92 ? 15.733 -4.026 -21.893 1.00 87.94 92 CYS A O 1
ATOM 719 N N . GLY A 1 93 ? 16.387 -6.075 -21.312 1.00 87.31 93 GLY A N 1
ATOM 720 C CA . GLY A 1 93 ? 16.075 -6.725 -22.599 1.00 87.31 93 GLY A CA 1
ATOM 721 C C . GLY A 1 93 ? 14.600 -7.055 -22.878 1.00 87.31 93 GLY A C 1
ATOM 722 O O . GLY A 1 93 ? 14.319 -7.883 -23.741 1.00 87.31 93 GLY A O 1
ATOM 723 N N . ASN A 1 94 ? 13.652 -6.467 -22.147 1.00 90.25 94 ASN A N 1
ATOM 724 C CA . ASN A 1 94 ? 12.232 -6.810 -22.235 1.00 90.25 94 ASN A CA 1
ATOM 725 C C . ASN A 1 94 ? 11.430 -5.861 -23.142 1.00 90.25 94 ASN A C 1
ATOM 727 O O . ASN A 1 94 ? 11.787 -4.701 -23.326 1.00 90.25 94 ASN A O 1
ATOM 731 N N . TRP A 1 95 ? 10.279 -6.324 -23.649 1.00 90.38 95 TRP A N 1
ATOM 732 C CA . TRP A 1 95 ? 9.436 -5.562 -24.588 1.00 90.38 95 TRP A CA 1
ATOM 733 C C . TRP A 1 95 ? 8.836 -4.268 -24.015 1.00 90.38 95 TRP A C 1
ATOM 735 O O . TRP A 1 95 ? 8.407 -3.402 -24.771 1.00 90.38 95 TRP A O 1
ATOM 745 N N . TRP A 1 96 ? 8.769 -4.141 -22.689 1.00 90.44 96 TRP A N 1
ATOM 746 C CA . TRP A 1 96 ? 8.226 -2.964 -22.006 1.00 90.44 96 TRP A CA 1
ATOM 747 C C . TRP A 1 96 ? 9.276 -1.889 -21.708 1.00 90.44 96 TRP A C 1
ATOM 749 O O . TRP A 1 96 ? 8.901 -0.791 -21.288 1.00 90.44 96 TRP A O 1
ATOM 759 N N . ASN A 1 97 ? 10.561 -2.196 -21.889 1.00 92.56 97 ASN A N 1
ATOM 760 C CA . ASN A 1 97 ? 11.638 -1.296 -21.506 1.00 92.56 97 ASN A CA 1
ATOM 761 C C . ASN A 1 97 ? 11.855 -0.190 -22.543 1.00 92.56 97 ASN A C 1
ATOM 763 O O . ASN A 1 97 ? 11.646 -0.381 -23.744 1.00 92.56 97 ASN A O 1
ATOM 767 N N . THR A 1 98 ? 12.290 0.978 -22.081 1.00 90.44 98 THR A N 1
ATOM 768 C CA . THR A 1 98 ? 12.697 2.087 -22.950 1.00 90.44 98 THR A CA 1
ATOM 769 C C . THR A 1 98 ? 14.192 2.065 -23.244 1.00 90.44 98 THR A C 1
ATOM 771 O O . THR A 1 98 ? 14.958 1.416 -22.531 1.00 90.44 98 THR A O 1
ATOM 774 N N . PRO A 1 99 ? 14.652 2.855 -24.235 1.00 87.00 99 PRO A N 1
ATOM 775 C CA . PRO A 1 99 ? 16.080 3.091 -24.445 1.00 87.00 99 PRO A CA 1
ATOM 776 C C . PRO A 1 99 ? 16.806 3.699 -23.233 1.00 87.00 99 PRO A C 1
ATOM 778 O O . PRO A 1 99 ? 18.029 3.649 -23.182 1.00 87.00 99 PRO A O 1
ATOM 781 N N . ASN A 1 100 ? 16.071 4.266 -22.267 1.00 88.12 100 ASN A N 1
ATOM 782 C CA . ASN A 1 100 ? 16.629 4.883 -21.062 1.00 88.12 100 ASN A CA 1
ATOM 783 C C . ASN A 1 100 ? 16.720 3.903 -19.877 1.00 88.12 100 ASN A C 1
ATOM 785 O O . ASN A 1 100 ? 17.093 4.315 -18.774 1.00 88.12 100 ASN A O 1
ATOM 789 N N . CYS A 1 101 ? 16.359 2.631 -20.078 1.00 88.94 101 CYS A N 1
ATOM 790 C CA . CYS A 1 101 ? 16.499 1.585 -19.072 1.00 88.94 101 CYS A CA 1
ATOM 791 C C . CYS A 1 101 ? 17.976 1.337 -18.754 1.00 88.94 101 CYS A C 1
ATOM 793 O O . CYS A 1 101 ? 18.804 1.226 -19.656 1.00 88.94 101 CYS A O 1
ATOM 795 N N . PHE A 1 102 ? 18.296 1.222 -17.466 1.00 88.19 102 PHE A N 1
ATOM 796 C CA . PHE A 1 102 ? 19.647 0.949 -16.993 1.00 88.19 102 PHE A CA 1
ATOM 797 C C . PHE A 1 102 ? 19.642 -0.177 -15.954 1.00 88.19 102 PHE A C 1
ATOM 799 O O . PHE A 1 102 ? 19.029 -0.050 -14.885 1.00 88.19 102 PHE A O 1
ATOM 806 N N . SER A 1 103 ? 20.323 -1.279 -16.277 1.00 87.56 103 SER A N 1
ATOM 807 C CA . SER A 1 103 ? 20.457 -2.472 -15.432 1.00 87.56 103 SER A CA 1
ATOM 808 C C . SER A 1 103 ? 21.834 -2.564 -14.761 1.00 87.56 103 SER A C 1
ATOM 810 O O . SER A 1 103 ? 22.750 -1.784 -15.037 1.00 87.56 103 SER A O 1
ATOM 812 N N . HIS A 1 104 ? 22.003 -3.522 -13.845 1.00 82.25 104 HIS A N 1
ATOM 813 C CA . HIS A 1 104 ? 23.293 -3.738 -13.181 1.00 82.25 104 HIS A CA 1
ATOM 814 C C . HIS A 1 104 ? 24.384 -4.224 -14.153 1.00 82.25 104 HIS A C 1
ATOM 816 O O . HIS A 1 104 ? 25.557 -3.885 -13.983 1.00 82.25 104 HIS A O 1
ATOM 822 N N . ASP A 1 105 ? 24.008 -4.966 -15.194 1.00 81.00 105 ASP A N 1
ATOM 823 C CA . ASP A 1 105 ? 24.945 -5.445 -16.211 1.00 81.00 105 ASP A CA 1
ATOM 824 C C . ASP A 1 105 ? 25.447 -4.309 -17.111 1.00 81.00 105 ASP A C 1
ATOM 826 O O . ASP A 1 105 ? 26.630 -4.272 -17.462 1.00 81.00 105 ASP A O 1
ATOM 830 N N . ASP A 1 106 ? 24.601 -3.312 -17.384 1.00 78.69 106 ASP A N 1
ATOM 831 C CA . ASP A 1 106 ? 24.997 -2.093 -18.100 1.00 78.69 106 ASP A CA 1
ATOM 832 C C . ASP A 1 106 ? 26.021 -1.284 -17.291 1.00 78.69 106 ASP A C 1
ATOM 834 O O . ASP A 1 106 ? 26.996 -0.762 -17.827 1.00 78.69 106 ASP A O 1
ATOM 838 N N . TYR A 1 107 ? 25.869 -1.248 -15.966 1.00 77.25 107 TYR A N 1
ATOM 839 C CA . TYR A 1 107 ? 26.853 -0.619 -15.084 1.00 77.25 107 TYR A CA 1
ATOM 840 C C . TYR A 1 107 ? 28.220 -1.325 -15.120 1.00 77.25 107 TYR A C 1
ATOM 842 O O . TYR A 1 107 ? 29.267 -0.667 -15.105 1.00 77.25 107 TYR A O 1
ATOM 850 N N . ARG A 1 108 ? 28.227 -2.665 -15.184 1.00 76.56 108 ARG A N 1
ATOM 851 C CA . ARG A 1 108 ? 29.463 -3.458 -15.302 1.00 76.56 108 ARG A CA 1
ATOM 852 C C . ARG A 1 108 ? 30.135 -3.267 -16.655 1.00 76.56 108 ARG A C 1
ATOM 854 O O . ARG A 1 108 ? 31.355 -3.131 -16.695 1.00 76.56 108 ARG A O 1
ATOM 861 N N . SER A 1 109 ? 29.367 -3.225 -17.742 1.00 76.06 109 SER A N 1
ATOM 862 C CA . SER A 1 109 ? 29.915 -3.027 -19.091 1.00 76.06 109 SER A CA 1
ATOM 863 C C . SER A 1 109 ? 30.537 -1.637 -19.274 1.00 76.06 109 SER A C 1
ATOM 865 O O . SER A 1 109 ? 31.544 -1.501 -19.968 1.00 76.06 109 SER A O 1
ATOM 867 N N . LEU A 1 110 ? 30.027 -0.625 -18.565 1.00 75.69 110 LEU A N 1
ATOM 868 C CA . LEU A 1 110 ? 30.607 0.719 -18.504 1.00 75.69 110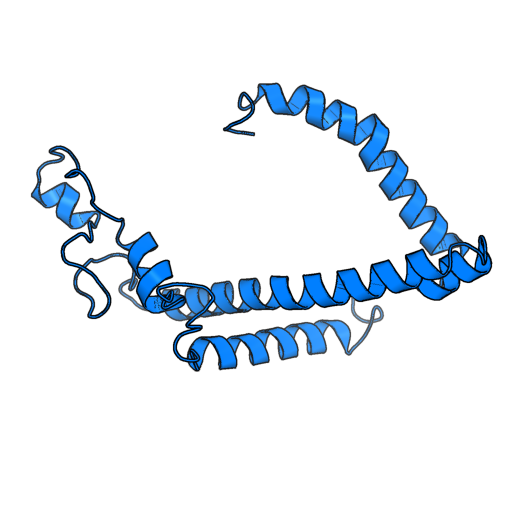 LEU A CA 1
ATOM 869 C C . LEU A 1 110 ? 31.808 0.852 -17.542 1.00 75.69 110 LEU A C 1
ATOM 871 O O . LEU A 1 110 ? 32.268 1.974 -17.312 1.00 75.69 110 LEU A O 1
ATOM 875 N N . ASN A 1 111 ? 32.338 -0.239 -16.967 1.00 69.88 111 ASN A N 1
ATOM 876 C CA . ASN A 1 111 ? 33.423 -0.213 -15.969 1.00 69.88 111 ASN A CA 1
ATOM 877 C C . ASN A 1 111 ? 33.158 0.780 -14.814 1.00 69.88 111 ASN A C 1
ATOM 879 O O . ASN A 1 111 ? 34.070 1.449 -14.325 1.00 69.88 111 ASN A O 1
ATOM 883 N N . GLY A 1 112 ? 31.895 0.918 -14.397 1.00 63.81 112 GLY A N 1
ATOM 884 C CA . GLY A 1 112 ? 31.490 1.839 -13.332 1.00 63.81 112 GLY A CA 1
ATOM 885 C C . GLY A 1 112 ? 31.579 3.327 -13.685 1.00 63.81 112 GLY A C 1
ATOM 886 O O . GLY A 1 112 ? 31.526 4.167 -12.783 1.00 63.81 112 GLY A O 1
ATOM 887 N N . THR A 1 113 ? 31.707 3.677 -14.970 1.00 67.06 113 THR A N 1
ATOM 888 C CA . THR A 1 113 ? 31.566 5.069 -15.409 1.00 67.06 113 THR A CA 1
ATOM 889 C C . THR A 1 113 ? 30.141 5.578 -15.167 1.00 67.06 113 THR A C 1
ATOM 891 O O . THR A 1 113 ? 29.183 4.818 -15.032 1.00 67.06 113 THR A O 1
ATOM 894 N N . VAL A 1 114 ? 30.047 6.895 -14.983 1.00 65.44 114 VAL A N 1
ATOM 895 C CA . VAL A 1 114 ? 28.892 7.621 -14.443 1.00 65.44 114 VAL A CA 1
ATOM 896 C C . VAL A 1 114 ? 27.583 7.208 -15.123 1.00 65.44 114 VAL A C 1
ATOM 898 O O . VAL A 1 114 ? 27.485 7.236 -16.348 1.00 65.44 114 VAL A O 1
ATOM 901 N N . LYS A 1 115 ? 26.569 6.877 -14.306 1.00 67.75 115 LYS A N 1
ATOM 902 C CA . LYS A 1 115 ? 25.183 6.669 -14.745 1.00 67.75 115 LYS A CA 1
ATOM 903 C C . LYS A 1 115 ? 24.769 7.857 -15.634 1.00 67.75 115 LYS A C 1
ATOM 905 O O . LYS A 1 115 ? 24.799 8.983 -15.133 1.00 67.75 115 LYS A O 1
ATOM 910 N N . PRO A 1 116 ? 24.407 7.648 -16.914 1.00 69.06 116 PRO A N 1
ATOM 911 C CA . PRO A 1 116 ? 24.006 8.744 -17.789 1.00 69.06 116 PRO A CA 1
ATOM 912 C C . PRO A 1 116 ? 22.831 9.514 -17.177 1.00 69.06 116 PRO A C 1
ATOM 914 O O . PRO A 1 116 ? 21.935 8.903 -16.582 1.00 69.06 116 PRO A O 1
ATOM 917 N N . ASN A 1 117 ? 22.833 10.844 -17.314 1.00 71.06 117 ASN A N 1
ATOM 918 C CA . ASN A 1 117 ? 21.682 11.658 -16.920 1.00 71.06 117 ASN A CA 1
ATOM 919 C C . ASN A 1 117 ? 20.428 11.145 -17.651 1.00 71.06 117 ASN A C 1
ATOM 921 O O . ASN A 1 117 ? 20.513 10.742 -18.807 1.00 71.06 117 ASN A O 1
ATOM 925 N N . ASP A 1 118 ? 19.293 11.131 -16.948 1.00 80.19 118 ASP A N 1
ATOM 926 C CA . ASP A 1 118 ? 17.973 10.689 -17.437 1.00 80.19 118 ASP A CA 1
ATOM 927 C C . ASP A 1 118 ? 17.751 9.170 -17.594 1.00 80.19 118 ASP A C 1
ATOM 929 O O . ASP A 1 118 ? 16.779 8.740 -18.216 1.00 80.19 118 ASP A O 1
ATOM 933 N N . THR A 1 119 ? 18.593 8.334 -16.976 1.00 84.50 119 THR A N 1
ATOM 934 C CA . THR A 1 119 ? 18.385 6.872 -16.960 1.00 84.50 119 THR A CA 1
ATOM 935 C C . THR A 1 119 ? 17.520 6.384 -15.792 1.00 84.50 119 THR A C 1
ATOM 937 O O . THR A 1 119 ? 17.685 6.789 -14.631 1.00 84.50 119 THR A O 1
ATOM 940 N N . VAL A 1 120 ? 16.626 5.439 -16.090 1.00 88.12 120 VAL A N 1
ATOM 941 C CA . VAL A 1 120 ? 15.668 4.833 -15.151 1.00 88.12 120 VAL A CA 1
ATOM 942 C C . VAL A 1 120 ? 16.112 3.409 -14.824 1.00 88.12 120 VAL A C 1
ATOM 944 O O . VAL A 1 120 ? 16.635 2.703 -15.681 1.00 88.12 120 VAL A O 1
ATOM 947 N N . SER A 1 121 ? 15.953 2.981 -13.569 1.00 90.12 121 SER A N 1
ATOM 948 C CA . SER A 1 121 ? 16.346 1.617 -13.184 1.00 90.12 121 SER A CA 1
ATOM 949 C C . SER A 1 121 ? 15.429 0.564 -13.814 1.00 90.12 121 SER A C 1
ATOM 951 O O . SER A 1 121 ? 14.224 0.791 -13.938 1.00 90.12 121 SER A O 1
ATOM 953 N N . SER A 1 122 ? 15.974 -0.609 -14.147 1.00 91.12 122 SER A N 1
ATOM 954 C CA . SER A 1 122 ? 15.196 -1.746 -14.672 1.00 91.12 122 SER A CA 1
ATOM 955 C C . SER A 1 122 ? 14.008 -2.126 -13.774 1.00 91.12 122 SER A C 1
ATOM 957 O O . SER A 1 122 ? 12.914 -2.408 -14.264 1.00 91.12 122 SER A O 1
ATOM 959 N N . THR A 1 123 ? 14.177 -2.052 -12.450 1.00 92.00 123 THR A N 1
ATOM 960 C CA . THR A 1 123 ? 13.111 -2.313 -11.467 1.00 92.00 123 THR A CA 1
ATOM 961 C C . THR A 1 123 ? 11.994 -1.274 -11.505 1.00 92.00 123 THR A C 1
ATOM 963 O O . THR A 1 123 ? 10.816 -1.623 -11.401 1.00 92.00 123 THR A O 1
ATOM 966 N N . GLU A 1 124 ? 12.345 0.001 -11.657 1.00 91.81 124 GLU A N 1
ATOM 967 C CA . GLU A 1 124 ? 11.372 1.089 -11.754 1.00 91.81 124 GLU A CA 1
ATOM 968 C C . GLU A 1 124 ? 10.600 1.032 -13.078 1.00 91.81 124 GLU A C 1
ATOM 970 O O . GLU A 1 124 ? 9.376 1.176 -13.081 1.00 91.81 124 GLU A O 1
ATOM 975 N N . GLU A 1 125 ? 11.279 0.738 -14.191 1.00 92.12 125 GLU A N 1
ATOM 976 C CA . GLU A 1 125 ? 10.616 0.512 -15.479 1.00 92.12 125 GLU A CA 1
ATOM 977 C C . GLU A 1 125 ? 9.677 -0.691 -15.434 1.00 92.12 125 GLU A C 1
ATOM 979 O O . GLU A 1 125 ? 8.542 -0.606 -15.911 1.00 92.12 125 GLU A O 1
ATOM 984 N N . TYR A 1 126 ? 10.098 -1.789 -14.806 1.00 93.19 126 TYR A N 1
ATOM 985 C CA . TYR A 1 126 ? 9.238 -2.950 -14.625 1.00 93.19 126 TYR A CA 1
ATOM 986 C C . TYR A 1 126 ? 7.961 -2.585 -13.856 1.00 93.19 126 TYR A C 1
ATOM 988 O O . TYR A 1 126 ? 6.859 -2.922 -14.293 1.00 93.19 126 TYR A O 1
ATOM 996 N N . PHE A 1 127 ? 8.065 -1.835 -12.757 1.00 94.00 127 PHE A N 1
ATOM 997 C CA . PHE A 1 127 ? 6.884 -1.411 -12.004 1.00 94.00 127 PHE A CA 1
ATOM 998 C C . PHE A 1 127 ? 5.980 -0.474 -12.820 1.00 94.00 127 PHE A C 1
ATOM 1000 O O . PHE A 1 127 ? 4.786 -0.737 -12.964 1.00 94.00 127 PHE A O 1
ATOM 1007 N N . ASN A 1 128 ? 6.539 0.580 -13.415 1.00 92.69 128 ASN A N 1
ATOM 1008 C CA . ASN A 1 128 ? 5.752 1.618 -14.085 1.00 92.69 128 ASN A CA 1
ATOM 1009 C C . ASN A 1 128 ? 5.165 1.156 -15.426 1.00 92.69 128 ASN A C 1
ATOM 1011 O O . ASN A 1 128 ? 4.011 1.464 -15.733 1.00 92.69 128 ASN A O 1
ATOM 1015 N N . ARG A 1 129 ? 5.926 0.400 -16.226 1.00 91.56 129 ARG A N 1
ATOM 1016 C CA . ARG A 1 129 ? 5.544 0.018 -17.596 1.00 91.56 129 ARG A CA 1
ATOM 1017 C C . ARG A 1 129 ? 5.038 -1.410 -17.729 1.00 91.56 129 ARG A C 1
ATOM 1019 O O . ARG A 1 129 ? 4.158 -1.643 -18.552 1.00 91.56 129 ARG A O 1
ATOM 1026 N N . ARG A 1 130 ? 5.536 -2.370 -16.939 1.00 92.00 130 ARG A N 1
ATOM 1027 C CA . ARG A 1 130 ? 5.066 -3.767 -17.015 1.00 92.00 130 ARG A CA 1
ATOM 1028 C C . ARG A 1 130 ? 3.972 -4.080 -16.012 1.00 92.00 130 ARG A C 1
ATOM 1030 O O . ARG A 1 130 ? 2.995 -4.713 -16.411 1.00 92.00 130 ARG A O 1
ATOM 1037 N N . VAL A 1 131 ? 4.118 -3.684 -14.750 1.00 92.94 131 VAL A N 1
ATOM 1038 C CA . VAL A 1 131 ? 3.111 -3.961 -13.714 1.00 92.94 131 VAL A CA 1
ATOM 1039 C C . VAL A 1 131 ? 1.945 -2.998 -13.877 1.00 92.94 131 VAL A C 1
ATOM 1041 O O . VAL A 1 131 ? 0.862 -3.426 -14.259 1.00 92.94 131 VAL A O 1
ATOM 1044 N N . LEU A 1 132 ? 2.175 -1.705 -13.652 1.00 90.94 132 LEU A N 1
ATOM 1045 C CA . LEU A 1 132 ? 1.113 -0.703 -13.622 1.00 90.94 132 LEU A CA 1
ATOM 1046 C C . LEU A 1 132 ? 0.590 -0.324 -15.009 1.00 90.94 132 LEU A C 1
ATOM 1048 O O . LEU A 1 132 ? -0.610 -0.115 -15.139 1.00 90.94 132 LEU A O 1
ATOM 1052 N N . GLN A 1 133 ? 1.468 -0.237 -16.017 1.00 89.94 133 GLN A N 1
ATOM 1053 C CA . GLN A 1 133 ? 1.170 0.445 -17.287 1.00 89.94 133 GLN A CA 1
ATOM 1054 C C . GLN A 1 133 ? 0.586 1.839 -17.041 1.00 89.94 133 GLN A C 1
ATOM 1056 O O . GLN A 1 133 ? -0.563 2.126 -17.367 1.00 89.94 133 GLN A O 1
ATOM 1061 N N . ILE A 1 134 ? 1.391 2.693 -16.407 1.00 87.62 134 ILE A N 1
ATOM 1062 C CA . ILE A 1 134 ? 0.964 4.039 -16.036 1.00 87.62 134 ILE A CA 1
ATOM 1063 C C . ILE A 1 134 ? 0.511 4.827 -17.275 1.00 87.62 134 ILE A C 1
ATOM 1065 O O . ILE A 1 134 ? 1.196 4.845 -18.298 1.00 87.62 134 ILE A O 1
ATOM 1069 N N . SER A 1 135 ? -0.667 5.443 -17.184 1.00 89.69 135 SER A N 1
ATOM 1070 C CA . SER A 1 135 ? -1.220 6.281 -18.246 1.00 89.69 135 SER A CA 1
ATOM 1071 C C . SER A 1 135 ? -0.648 7.702 -18.205 1.00 89.69 135 SER A C 1
ATOM 1073 O O . SER A 1 135 ? -0.091 8.134 -17.195 1.00 89.69 135 SER A O 1
ATOM 1075 N N . ASP A 1 136 ? -0.846 8.458 -19.289 1.00 84.56 136 ASP A N 1
ATOM 1076 C CA . ASP A 1 136 ? -0.368 9.844 -19.414 1.00 84.56 136 ASP A CA 1
ATOM 1077 C C . ASP A 1 136 ? -1.016 10.810 -18.401 1.00 84.56 136 ASP A C 1
ATOM 1079 O O . ASP A 1 136 ? -0.507 11.904 -18.155 1.00 84.56 136 ASP A O 1
ATOM 1083 N N . GLY A 1 137 ? -2.146 10.424 -17.793 1.00 88.12 137 GLY A N 1
ATOM 1084 C CA . GLY A 1 137 ? -2.774 11.185 -16.718 1.00 88.12 137 GLY A CA 1
ATOM 1085 C C . GLY A 1 137 ? -4.127 10.636 -16.265 1.00 88.12 137 GLY A C 1
ATOM 1086 O O . GLY A 1 137 ? -4.665 9.681 -16.821 1.00 88.12 137 GLY A O 1
ATOM 1087 N N . ILE A 1 138 ? -4.723 11.300 -15.269 1.00 85.19 138 ILE A N 1
ATOM 1088 C CA . ILE A 1 138 ? -6.009 10.893 -14.671 1.00 85.19 138 ILE A CA 1
ATOM 1089 C C . ILE A 1 138 ? -7.196 10.998 -15.644 1.00 85.19 138 ILE A C 1
ATOM 1091 O O . ILE A 1 138 ? -8.190 10.299 -15.480 1.00 85.19 138 ILE A O 1
ATOM 1095 N N . GLY A 1 139 ? -7.093 11.864 -16.660 1.00 87.50 139 GLY A N 1
ATOM 1096 C CA . GLY A 1 139 ? -8.137 12.057 -17.673 1.00 87.50 139 GLY A CA 1
ATOM 1097 C C . GLY A 1 139 ? -8.244 10.911 -18.682 1.00 87.50 139 GLY A C 1
ATOM 1098 O O . GLY A 1 139 ? -9.297 10.743 -19.286 1.00 87.50 139 GLY A O 1
ATOM 1099 N N . ASN A 1 140 ? -7.186 10.107 -18.822 1.00 88.94 140 ASN A N 1
ATOM 1100 C CA . ASN A 1 140 ? -7.117 8.967 -19.730 1.00 88.94 140 ASN A CA 1
ATOM 1101 C C . ASN A 1 140 ? -6.676 7.736 -18.920 1.00 88.94 140 ASN A C 1
ATOM 1103 O O . ASN A 1 140 ? -5.480 7.464 -18.845 1.00 88.94 140 ASN A O 1
ATOM 1107 N N . PRO A 1 141 ? -7.600 6.996 -18.282 1.00 79.00 141 PRO A N 1
ATOM 1108 C CA . PRO A 1 141 ? -7.267 5.919 -17.340 1.00 79.00 141 PRO A CA 1
ATOM 1109 C C . PRO A 1 141 ? -6.612 4.665 -17.960 1.00 79.00 141 PRO A C 1
ATOM 1111 O O . PRO A 1 141 ? -6.423 3.678 -17.256 1.00 79.00 141 PRO A O 1
ATOM 1114 N N . GLY A 1 142 ? -6.224 4.699 -19.240 1.00 86.00 142 GLY A N 1
ATOM 1115 C CA . GLY A 1 142 ? -5.554 3.591 -19.920 1.00 86.00 142 GLY A CA 1
ATOM 1116 C C . GLY A 1 142 ? -6.432 2.345 -20.071 1.00 86.00 142 GLY A C 1
ATOM 1117 O O . GLY A 1 142 ? -7.661 2.411 -20.007 1.00 86.00 142 GLY A O 1
ATOM 1118 N N . GLU A 1 143 ? -5.784 1.203 -20.299 1.00 86.69 143 GLU A N 1
ATOM 1119 C CA . GLU A 1 143 ? -6.437 -0.102 -20.414 1.00 86.69 143 GLU A CA 1
ATOM 1120 C C . GLU A 1 143 ? -6.442 -0.860 -19.079 1.00 86.69 143 GLU A C 1
ATOM 1122 O O . GLU A 1 143 ? -5.559 -0.701 -18.233 1.00 86.69 143 GLU A O 1
ATOM 1127 N N . MET A 1 144 ? -7.436 -1.732 -18.889 1.00 87.56 144 MET A N 1
ATOM 1128 C CA . MET A 1 144 ? -7.523 -2.558 -17.686 1.00 87.56 144 MET A CA 1
ATOM 1129 C C . MET A 1 144 ? -6.550 -3.740 -17.754 1.00 87.56 144 MET A C 1
ATOM 1131 O O . MET A 1 144 ? -6.629 -4.592 -18.638 1.00 87.56 144 MET A O 1
ATOM 1135 N N . ARG A 1 145 ? -5.672 -3.836 -16.754 1.00 91.31 145 ARG A N 1
ATOM 1136 C CA . ARG A 1 145 ? -4.742 -4.956 -16.572 1.00 91.31 145 ARG A CA 1
ATOM 1137 C C . ARG A 1 145 ? -5.446 -6.191 -16.023 1.00 91.31 145 ARG A C 1
ATOM 1139 O O . ARG A 1 145 ? -5.663 -6.303 -14.816 1.00 91.31 145 ARG A O 1
ATOM 1146 N N . TRP A 1 146 ? -5.756 -7.144 -16.892 1.00 92.38 146 TRP A N 1
ATOM 1147 C CA . TRP A 1 146 ? -6.478 -8.360 -16.512 1.00 92.38 146 TRP A CA 1
ATOM 1148 C C . TRP A 1 146 ? -5.729 -9.240 -15.508 1.00 92.38 146 TRP A C 1
ATOM 1150 O O . TRP A 1 146 ? -6.367 -9.833 -14.640 1.00 92.38 146 TRP A O 1
ATOM 1160 N N . GLU A 1 147 ? -4.394 -9.297 -15.559 1.00 92.88 147 GLU A N 1
ATOM 1161 C CA . GLU A 1 147 ? -3.622 -10.096 -14.596 1.00 92.88 147 GLU A CA 1
ATOM 1162 C C . GLU A 1 147 ? -3.729 -9.511 -13.182 1.00 92.88 147 GLU A C 1
ATOM 1164 O O . GLU A 1 147 ? -3.949 -10.233 -12.211 1.00 92.88 147 GLU A O 1
ATOM 1169 N N . LEU A 1 148 ? -3.648 -8.183 -13.074 1.00 93.31 148 LEU A N 1
ATOM 1170 C CA . LEU A 1 148 ? -3.822 -7.455 -11.817 1.00 93.31 148 LEU A CA 1
ATOM 1171 C C . LEU A 1 148 ? -5.262 -7.523 -11.314 1.00 93.31 148 LEU A C 1
ATOM 1173 O O . LEU A 1 148 ? -5.480 -7.694 -10.119 1.00 93.31 148 LEU A O 1
ATOM 1177 N N . PHE A 1 149 ? -6.240 -7.429 -12.214 1.00 93.88 149 PHE A N 1
ATOM 1178 C CA . PHE A 1 149 ? -7.650 -7.583 -11.872 1.00 93.88 149 PHE A CA 1
ATOM 1179 C C . PHE A 1 149 ? -7.947 -8.983 -11.314 1.00 93.88 149 PHE A C 1
ATOM 1181 O O . PHE A 1 149 ? -8.595 -9.111 -10.275 1.00 93.88 149 PHE A O 1
ATOM 1188 N N . GLY A 1 150 ? -7.414 -10.033 -11.946 1.00 94.69 150 GLY A N 1
ATOM 1189 C CA . GLY A 1 150 ? -7.525 -11.404 -11.447 1.00 94.69 150 GLY A CA 1
ATOM 1190 C C . GLY A 1 150 ? -6.898 -11.566 -10.061 1.00 94.69 150 GLY A C 1
ATOM 1191 O O . GLY A 1 150 ? -7.531 -12.106 -9.154 1.00 94.69 150 GLY A O 1
ATOM 1192 N N . LEU A 1 151 ? -5.692 -11.030 -9.857 1.00 94.94 151 LEU A N 1
ATOM 1193 C CA . LEU A 1 151 ? -5.028 -11.059 -8.551 1.00 94.94 151 LEU A CA 1
ATOM 1194 C C . LEU A 1 151 ? -5.750 -10.225 -7.492 1.00 94.94 151 LEU A C 1
ATOM 1196 O O . LEU A 1 151 ? -5.759 -10.611 -6.329 1.00 94.94 151 LEU A O 1
ATOM 1200 N N . LEU A 1 152 ? -6.406 -9.131 -7.874 1.00 95.50 152 LEU A N 1
ATOM 1201 C CA . LEU A 1 152 ? -7.243 -8.349 -6.968 1.00 95.50 152 LEU A CA 1
ATOM 1202 C C . LEU A 1 152 ? -8.436 -9.170 -6.468 1.00 95.50 152 LEU A C 1
ATOM 1204 O O . LEU A 1 152 ? -8.727 -9.150 -5.272 1.00 95.50 152 LEU A O 1
ATOM 1208 N N . ILE A 1 153 ? -9.098 -9.929 -7.347 1.00 95.81 153 ILE A N 1
ATOM 1209 C CA . ILE A 1 153 ? -10.167 -10.857 -6.943 1.00 95.81 153 ILE A CA 1
ATOM 1210 C C . ILE A 1 153 ? -9.612 -11.915 -5.986 1.00 95.81 153 ILE A C 1
ATOM 1212 O O . ILE A 1 153 ? -10.229 -12.186 -4.957 1.00 95.81 153 ILE A O 1
ATOM 1216 N N . VAL A 1 154 ? -8.434 -12.476 -6.276 1.00 95.44 154 VAL A N 1
ATOM 1217 C CA . VAL A 1 154 ? -7.769 -13.436 -5.380 1.00 95.44 154 VAL A CA 1
ATOM 1218 C C . VAL A 1 154 ? -7.486 -12.813 -4.009 1.00 95.44 154 VAL A C 1
ATOM 1220 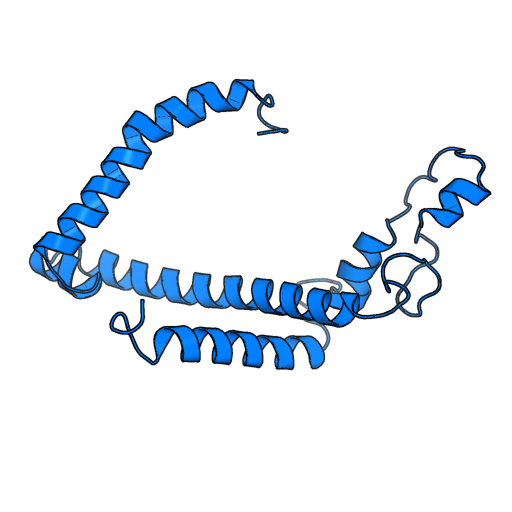O O . VAL A 1 154 ? -7.799 -13.440 -2.999 1.00 95.44 154 VAL A O 1
ATOM 1223 N N . SER A 1 155 ? -6.986 -11.574 -3.941 1.00 94.56 155 SER A N 1
ATOM 1224 C CA . SER A 1 155 ? -6.785 -10.846 -2.677 1.00 94.56 155 SER A CA 1
ATOM 1225 C C . SER A 1 155 ? -8.085 -10.717 -1.882 1.00 94.56 155 SER A C 1
ATOM 1227 O O . SER A 1 155 ? -8.115 -11.033 -0.693 1.00 94.56 155 SER A O 1
ATOM 1229 N N . TRP A 1 156 ? -9.188 -10.345 -2.540 1.00 94.62 156 TRP A N 1
ATOM 1230 C CA . TRP A 1 156 ? -10.505 -10.272 -1.902 1.00 94.62 156 TRP A CA 1
ATOM 1231 C C . TRP A 1 156 ? -10.996 -11.629 -1.397 1.00 94.62 156 TRP A C 1
ATOM 1233 O O . TRP A 1 156 ? -11.541 -11.702 -0.297 1.00 94.62 156 TRP A O 1
ATOM 1243 N N . VAL A 1 157 ? -10.779 -12.706 -2.157 1.00 94.06 157 VAL A N 1
ATOM 1244 C CA . VAL A 1 157 ? -11.111 -14.073 -1.728 1.00 94.06 157 VAL A CA 1
ATOM 1245 C C . VAL A 1 157 ? -10.283 -14.474 -0.510 1.00 94.06 157 VAL A C 1
ATOM 1247 O O . VAL A 1 157 ? -10.844 -15.007 0.442 1.00 94.06 157 VAL A O 1
ATOM 1250 N N . ILE A 1 158 ? -8.980 -14.181 -0.486 1.00 91.25 158 ILE A N 1
ATOM 1251 C CA . ILE A 1 158 ? -8.113 -14.457 0.670 1.00 91.25 158 ILE A CA 1
ATOM 1252 C C . ILE A 1 158 ? -8.617 -13.701 1.903 1.00 91.25 158 ILE A C 1
ATOM 1254 O O . ILE A 1 158 ? -8.827 -14.312 2.949 1.00 91.25 158 ILE A O 1
ATOM 1258 N N . VAL A 1 159 ? -8.874 -12.394 1.780 1.00 91.06 159 VAL A N 1
ATOM 1259 C CA . VAL A 1 159 ? -9.417 -11.578 2.879 1.00 91.06 159 VAL A CA 1
ATOM 1260 C C . VAL A 1 159 ? -10.759 -12.130 3.352 1.00 91.06 159 VAL A C 1
ATOM 1262 O O . VAL A 1 159 ? -10.975 -12.275 4.555 1.00 91.06 159 VAL A O 1
ATOM 1265 N N . TYR A 1 160 ? -11.645 -12.497 2.426 1.00 90.88 160 TYR A N 1
ATOM 1266 C CA . TYR A 1 160 ? -12.922 -13.115 2.758 1.00 90.88 160 TYR A CA 1
ATOM 1267 C C . TYR A 1 160 ? -12.734 -14.426 3.523 1.00 90.88 160 TYR A C 1
ATOM 1269 O O . TYR A 1 160 ? -13.348 -14.593 4.569 1.00 90.88 160 TYR A O 1
ATOM 1277 N N . LEU A 1 161 ? -11.863 -15.331 3.068 1.00 90.56 161 LEU A N 1
ATOM 1278 C CA . LEU A 1 161 ? -11.598 -16.608 3.738 1.00 90.56 161 LEU A CA 1
ATOM 1279 C C . LEU A 1 161 ? -11.012 -16.416 5.145 1.00 90.56 161 LEU A C 1
ATOM 1281 O O . LEU A 1 161 ? -11.413 -17.130 6.066 1.00 90.56 161 LEU A O 1
ATOM 1285 N N . CYS A 1 162 ? -10.131 -15.428 5.331 1.00 88.12 162 CYS A N 1
ATOM 1286 C CA . CYS A 1 162 ? -9.586 -15.061 6.640 1.00 88.12 162 CYS A CA 1
ATOM 1287 C C . CYS A 1 162 ? -10.664 -14.521 7.597 1.00 88.12 162 CYS A C 1
ATOM 1289 O O . CYS A 1 162 ? -10.582 -14.742 8.803 1.00 88.12 162 CYS A O 1
ATOM 1291 N N . LEU A 1 163 ? -11.688 -13.837 7.078 1.00 87.69 163 LEU A N 1
ATOM 1292 C CA . LEU A 1 163 ? -12.778 -13.264 7.877 1.00 87.69 163 LEU A CA 1
ATOM 1293 C C . LEU A 1 163 ? -13.977 -14.209 8.048 1.00 87.69 163 LEU A C 1
ATOM 1295 O O . LEU A 1 163 ? -14.698 -14.103 9.040 1.00 87.69 163 LEU A O 1
ATOM 1299 N N . PHE A 1 164 ? -14.195 -15.140 7.115 1.00 84.12 164 PHE A N 1
ATOM 1300 C CA . PHE A 1 164 ? -15.410 -15.956 7.010 1.00 84.12 164 PHE A CA 1
ATOM 1301 C C . PHE A 1 164 ? -15.675 -16.811 8.254 1.00 84.12 164 PHE A C 1
ATOM 1303 O O . PHE A 1 164 ? -16.823 -16.970 8.662 1.00 84.12 164 PHE A O 1
ATOM 1310 N N . LYS A 1 165 ? -14.627 -17.331 8.902 1.00 69.94 165 LYS A N 1
ATOM 1311 C CA . LYS A 1 165 ? -14.776 -18.109 10.146 1.00 69.94 165 LYS A CA 1
ATOM 1312 C C . LYS A 1 165 ? -14.913 -17.251 11.409 1.00 69.94 165 LYS A C 1
ATOM 1314 O O . LYS A 1 165 ? -15.248 -17.784 12.470 1.00 69.94 165 LYS A O 1
ATOM 1319 N N . GLY A 1 166 ? -14.713 -15.937 11.307 1.00 66.88 166 GLY A N 1
ATOM 1320 C CA . GLY A 1 166 ? -14.685 -15.026 12.445 1.00 66.88 166 GLY A CA 1
ATOM 1321 C C . GLY A 1 166 ? -13.617 -15.388 13.489 1.00 66.88 166 GLY A C 1
ATOM 1322 O O . GLY A 1 166 ? -12.876 -16.360 13.365 1.00 66.88 166 GLY A O 1
ATOM 1323 N N . LEU A 1 167 ? -13.578 -14.617 14.577 1.00 60.00 167 LEU A N 1
ATOM 1324 C CA . LEU A 1 167 ? -12.614 -14.728 15.687 1.00 60.00 167 LEU A CA 1
ATOM 1325 C C . LEU A 1 167 ? -12.667 -16.057 16.479 1.00 60.00 167 LEU A C 1
ATOM 1327 O O . LEU A 1 167 ? -12.051 -16.165 17.531 1.00 60.00 167 LEU A O 1
ATOM 1331 N N . LYS A 1 168 ? -13.407 -17.073 16.016 1.00 51.44 168 LYS A N 1
ATOM 1332 C CA . LYS A 1 168 ? -13.379 -18.427 16.596 1.00 51.44 168 LYS A CA 1
ATOM 1333 C C . LYS A 1 168 ? -12.224 -19.279 16.056 1.00 51.44 168 LYS A C 1
ATOM 1335 O O . LYS A 1 168 ? -12.063 -20.414 16.492 1.00 51.44 168 LYS A O 1
ATOM 1340 N N . THR A 1 169 ? -11.454 -18.779 15.088 1.00 44.22 169 THR A N 1
ATOM 1341 C CA . THR A 1 169 ? -10.288 -19.473 14.508 1.00 44.22 169 THR A CA 1
ATOM 1342 C C . THR A 1 169 ? -9.044 -18.574 14.491 1.00 44.22 169 THR A C 1
ATOM 1344 O O . THR A 1 169 ? -8.311 -18.557 13.507 1.00 44.22 169 THR A O 1
ATOM 1347 N N . SER A 1 170 ? -8.813 -17.820 15.571 1.00 39.84 170 SER A N 1
ATOM 1348 C CA . SER A 1 170 ? -7.515 -17.200 15.876 1.00 39.84 170 SER A CA 1
ATOM 1349 C C . SER A 1 170 ? -7.114 -17.484 17.313 1.00 39.84 170 SER A C 1
ATOM 1351 O O . SER A 1 170 ? -8.025 -17.719 18.137 1.00 39.84 170 SER A O 1
#

pLDDT: mean 88.1, std 9.63, range [39.84, 97.19]